Protein AF-A0A6J5G1E8-F1 (afdb_monomer)

Organism: NCBI:txid1200993

Structure (mmCIF, N/CA/C/O backbone):
data_AF-A0A6J5G1E8-F1
#
_entry.id   AF-A0A6J5G1E8-F1
#
loop_
_atom_site.group_PDB
_atom_site.id
_atom_site.type_symbol
_atom_site.label_atom_id
_atom_site.label_alt_id
_atom_site.label_comp_id
_atom_site.label_asym_id
_atom_site.label_entity_id
_atom_site.label_seq_id
_atom_site.pdbx_PDB_ins_code
_atom_site.Cartn_x
_atom_site.Cartn_y
_atom_site.Cartn_z
_atom_site.occupancy
_atom_site.B_iso_or_equiv
_atom_site.auth_seq_id
_atom_site.auth_comp_id
_atom_site.auth_asym_id
_atom_site.auth_atom_id
_atom_site.pdbx_PDB_model_num
ATOM 1 N N . MET A 1 1 ? -14.430 -0.542 -4.857 1.00 47.28 1 MET A N 1
ATOM 2 C CA . MET A 1 1 ? -14.141 -0.401 -6.311 1.00 47.28 1 MET A CA 1
ATOM 3 C C . MET A 1 1 ? -14.180 1.063 -6.777 1.00 47.28 1 MET A C 1
ATOM 5 O O . MET A 1 1 ? -14.531 1.316 -7.927 1.00 47.28 1 MET A O 1
ATOM 9 N N . SER A 1 2 ? -13.789 2.039 -5.952 1.00 54.34 2 SER A N 1
ATOM 10 C CA . SER A 1 2 ? -13.317 3.324 -6.484 1.00 54.34 2 SER A CA 1
ATOM 11 C C . SER A 1 2 ? -11.799 3.325 -6.346 1.00 54.34 2 SER A C 1
ATOM 13 O O . SER A 1 2 ? -11.255 3.185 -5.256 1.00 54.34 2 SER A O 1
ATOM 15 N N . VAL A 1 3 ? -11.111 3.337 -7.484 1.00 65.50 3 VAL A N 1
ATOM 16 C CA . VAL A 1 3 ? -9.655 3.467 -7.535 1.00 65.50 3 VAL A CA 1
ATOM 17 C C . VAL A 1 3 ? -9.369 4.957 -7.631 1.00 65.50 3 VAL A C 1
ATOM 19 O O . VAL A 1 3 ? -9.407 5.531 -8.719 1.00 65.50 3 VAL A O 1
ATOM 22 N N . ASP A 1 4 ? -9.128 5.591 -6.488 1.00 75.69 4 ASP A N 1
ATOM 23 C CA . ASP A 1 4 ? -9.004 7.044 -6.397 1.00 75.69 4 ASP A CA 1
ATOM 24 C C . ASP A 1 4 ? -7.532 7.449 -6.294 1.00 75.69 4 ASP A C 1
ATOM 26 O O . ASP A 1 4 ? -6.934 7.504 -5.219 1.00 75.69 4 ASP A O 1
ATOM 30 N N . LEU A 1 5 ? -6.926 7.773 -7.439 1.00 77.88 5 LEU A N 1
ATOM 31 C CA . LEU A 1 5 ? -5.505 8.134 -7.523 1.00 77.88 5 LEU A CA 1
ATOM 32 C C . LEU A 1 5 ? -5.130 9.373 -6.693 1.00 77.88 5 LEU A C 1
ATOM 34 O O . LEU A 1 5 ? -3.961 9.536 -6.350 1.00 77.88 5 LEU A O 1
ATOM 38 N N . SER A 1 6 ? -6.104 10.212 -6.325 1.00 80.19 6 SER A N 1
ATOM 39 C CA . SER A 1 6 ? -5.907 11.355 -5.425 1.00 80.19 6 SER A CA 1
ATOM 40 C C . SER A 1 6 ? -5.427 10.958 -4.027 1.00 80.19 6 SER A C 1
ATOM 42 O O . SER A 1 6 ? -4.925 11.802 -3.294 1.00 80.19 6 SER A O 1
ATOM 44 N N . LEU A 1 7 ? -5.580 9.689 -3.631 1.00 79.94 7 LEU A N 1
ATOM 45 C CA . LEU A 1 7 ? -5.092 9.180 -2.345 1.00 79.94 7 LEU A CA 1
ATOM 46 C C . LEU A 1 7 ? -3.561 9.089 -2.284 1.00 79.94 7 LEU A C 1
ATOM 48 O O . LEU A 1 7 ? -3.001 9.119 -1.195 1.00 79.94 7 LEU A O 1
ATOM 52 N N . ILE A 1 8 ? -2.879 9.024 -3.431 1.00 84.00 8 ILE A N 1
ATOM 53 C CA . ILE A 1 8 ? -1.412 8.893 -3.498 1.00 84.00 8 ILE A CA 1
ATOM 54 C C . ILE A 1 8 ? -0.704 10.210 -3.183 1.00 84.00 8 ILE A C 1
ATOM 56 O O . ILE A 1 8 ? 0.425 10.205 -2.703 1.00 84.00 8 ILE A O 1
ATOM 60 N N . GLU A 1 9 ? -1.368 11.335 -3.429 1.00 85.12 9 GLU A N 1
ATOM 61 C CA . GLU A 1 9 ? -0.828 12.667 -3.144 1.00 85.12 9 GLU A CA 1
ATOM 62 C C . GLU A 1 9 ? -1.040 13.087 -1.680 1.00 85.12 9 GLU A C 1
ATOM 64 O O . GLU A 1 9 ? -0.469 14.084 -1.237 1.00 85.12 9 GLU A O 1
ATOM 69 N N . ARG A 1 10 ? -1.852 12.342 -0.916 1.00 85.75 10 ARG A N 1
ATOM 70 C CA . ARG A 1 10 ? -2.141 12.647 0.491 1.00 85.75 10 ARG A CA 1
ATOM 71 C C . ARG A 1 10 ? -1.009 12.216 1.416 1.00 85.75 10 ARG A C 1
ATOM 73 O O . ARG A 1 10 ? -0.250 11.292 1.124 1.00 85.75 10 ARG A O 1
ATOM 80 N N . SER A 1 11 ? -0.917 12.869 2.574 1.00 88.00 11 SER A N 1
ATOM 81 C CA . SER A 1 11 ? 0.052 12.478 3.593 1.00 88.00 11 SER A CA 1
ATOM 82 C C . SER A 1 11 ? -0.372 11.187 4.301 1.00 88.00 11 SER A C 1
ATOM 84 O O . SER A 1 11 ? -1.554 10.841 4.368 1.00 88.00 11 SER A O 1
ATOM 86 N N . ALA A 1 12 ? 0.597 10.483 4.892 1.00 85.50 12 ALA A N 1
ATOM 87 C CA . ALA A 1 12 ? 0.317 9.281 5.676 1.00 85.50 12 ALA A CA 1
ATOM 88 C C . ALA A 1 12 ? -0.636 9.555 6.856 1.00 85.50 12 ALA A C 1
ATOM 90 O O . ALA A 1 12 ? -1.433 8.688 7.206 1.00 85.50 12 ALA A O 1
ATOM 91 N N . CYS A 1 13 ? -0.581 10.754 7.448 1.00 88.62 13 CYS A N 1
ATOM 92 C CA . CYS A 1 13 ? -1.485 11.151 8.527 1.00 88.62 13 CYS A CA 1
ATOM 93 C C . CYS A 1 13 ? -2.930 11.258 8.030 1.00 88.62 13 CYS A C 1
ATOM 95 O O . CYS A 1 13 ? -3.810 10.653 8.638 1.00 88.62 13 CYS A O 1
ATOM 97 N N . ASP A 1 14 ? -3.154 11.927 6.894 1.00 86.12 14 ASP A N 1
ATOM 98 C CA . ASP A 1 14 ? -4.499 12.103 6.327 1.00 86.12 14 ASP A CA 1
ATOM 99 C C . ASP A 1 14 ? -5.133 10.752 5.977 1.00 86.12 14 ASP A C 1
ATOM 101 O O . ASP A 1 14 ? -6.311 10.517 6.225 1.00 86.12 14 ASP A O 1
ATOM 105 N N . VAL A 1 15 ? -4.345 9.826 5.420 1.00 86.75 15 VAL A N 1
ATOM 106 C CA . VAL A 1 15 ? -4.825 8.477 5.082 1.00 86.75 15 VAL A CA 1
ATOM 107 C C . VAL A 1 15 ? -5.194 7.690 6.343 1.00 86.75 15 VAL A C 1
ATOM 109 O O . VAL A 1 15 ? -6.200 6.985 6.353 1.00 86.75 15 VAL A O 1
ATOM 112 N N . VAL A 1 16 ? -4.426 7.825 7.428 1.00 86.19 16 VAL A N 1
ATOM 113 C CA . VAL A 1 16 ? -4.754 7.190 8.715 1.00 86.19 16 VAL A CA 1
ATOM 114 C C . VAL A 1 16 ? -6.019 7.788 9.333 1.00 86.19 16 VAL A C 1
ATOM 116 O O . VAL A 1 16 ? -6.797 7.045 9.928 1.00 86.19 16 VAL A O 1
ATOM 119 N N . GLU A 1 17 ? -6.246 9.094 9.201 1.00 85.81 17 GLU A N 1
ATOM 120 C CA . GLU A 1 17 ? -7.490 9.732 9.645 1.00 85.81 17 GLU A CA 1
ATOM 121 C C . GLU A 1 17 ? -8.695 9.222 8.848 1.00 85.81 17 GLU A C 1
ATOM 123 O O . GLU A 1 17 ? -9.649 8.739 9.454 1.00 85.81 17 GLU A O 1
ATOM 128 N N . LEU A 1 18 ? -8.605 9.167 7.515 1.00 83.25 18 LEU A N 1
ATOM 129 C CA . LEU A 1 18 ? -9.659 8.602 6.660 1.00 83.25 18 LEU A CA 1
ATOM 130 C C . LEU A 1 18 ? -9.973 7.133 6.988 1.00 83.25 18 LEU A C 1
ATOM 132 O O . LEU A 1 18 ? -11.128 6.713 6.933 1.00 83.25 18 LEU A O 1
ATOM 136 N N . LEU A 1 19 ? -8.953 6.345 7.343 1.00 84.44 19 LEU A N 1
ATOM 137 C CA . LEU A 1 19 ? -9.120 4.957 7.781 1.00 84.44 19 LEU A CA 1
ATOM 138 C C . LEU A 1 19 ? -9.816 4.851 9.145 1.00 84.44 19 LEU A C 1
ATOM 140 O O . LEU A 1 19 ? -10.540 3.888 9.384 1.00 84.44 19 LEU A O 1
ATOM 144 N N . ARG A 1 20 ? -9.600 5.814 10.050 1.00 81.12 20 ARG A N 1
ATOM 145 C CA . ARG A 1 20 ? -10.299 5.878 11.347 1.00 81.12 20 ARG A CA 1
ATOM 146 C C . ARG A 1 20 ? -11.751 6.308 11.198 1.00 81.12 20 ARG A C 1
ATOM 148 O O . ARG A 1 20 ? -12.586 5.854 11.968 1.00 81.12 20 ARG A O 1
ATOM 155 N N . GLU A 1 21 ? -12.027 7.171 10.230 1.00 83.62 21 GLU A N 1
ATOM 156 C CA . GLU A 1 21 ? -13.374 7.626 9.879 1.00 83.62 21 GLU A CA 1
ATOM 157 C C . GLU A 1 21 ? -14.151 6.593 9.044 1.00 83.62 21 GLU A C 1
ATOM 159 O O . GLU A 1 21 ? -15.291 6.851 8.670 1.00 83.62 21 GLU A O 1
ATOM 164 N N . GLU A 1 22 ? -13.542 5.437 8.738 1.00 80.50 22 GLU A N 1
ATOM 165 C CA . GLU A 1 22 ? -14.097 4.379 7.877 1.00 80.50 22 GLU A CA 1
ATOM 166 C C . GLU A 1 22 ? -14.487 4.877 6.469 1.00 8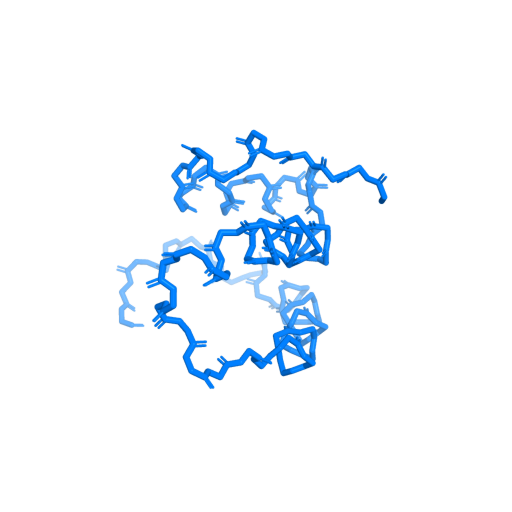0.50 22 GLU A C 1
ATOM 168 O O . GLU A 1 22 ? -15.219 4.212 5.736 1.00 80.50 22 GLU A O 1
ATOM 173 N N . ALA A 1 23 ? -13.957 6.032 6.055 1.00 81.31 23 ALA A N 1
ATOM 174 C CA . ALA A 1 23 ? -14.238 6.656 4.765 1.00 81.31 23 ALA A CA 1
ATOM 175 C C . ALA A 1 23 ? -13.569 5.918 3.592 1.00 81.31 23 ALA A C 1
ATOM 177 O O . ALA A 1 23 ? -13.999 6.053 2.447 1.00 81.31 23 ALA A O 1
ATOM 178 N N . VAL A 1 24 ? -12.514 5.144 3.868 1.00 83.19 24 VAL A N 1
ATOM 179 C CA . VAL A 1 24 ? -11.772 4.347 2.882 1.00 83.19 24 VAL A CA 1
ATOM 180 C C . VAL A 1 24 ? -11.456 2.960 3.437 1.00 83.19 24 VAL A C 1
ATOM 182 O O . VAL A 1 24 ? -11.141 2.809 4.617 1.00 83.19 24 VAL A O 1
ATOM 185 N N . SER A 1 25 ? -11.508 1.934 2.584 1.00 83.94 25 SER A N 1
ATOM 186 C CA . SER A 1 25 ? -11.095 0.578 2.958 1.00 83.94 25 SER A CA 1
ATOM 187 C C . SER A 1 25 ? -9.587 0.391 2.752 1.00 83.94 25 SER A C 1
ATOM 189 O O . SER A 1 25 ? -9.063 0.797 1.709 1.00 83.94 25 SER A O 1
ATOM 191 N N . PRO A 1 26 ? -8.875 -0.300 3.666 1.00 84.38 26 PRO A N 1
ATOM 192 C CA . PRO A 1 26 ? -7.484 -0.700 3.450 1.00 84.38 26 PRO A CA 1
ATOM 193 C C . PRO A 1 26 ? -7.255 -1.453 2.131 1.00 84.38 26 PRO A C 1
ATOM 195 O O . PRO A 1 26 ? -6.192 -1.322 1.530 1.00 84.38 26 PRO A O 1
ATOM 198 N N . HIS A 1 27 ? -8.244 -2.224 1.664 1.00 86.12 27 HIS A N 1
ATOM 199 C CA . HIS A 1 27 ? -8.145 -2.960 0.401 1.00 86.12 27 HIS A CA 1
ATOM 200 C C . HIS A 1 27 ? -8.188 -2.028 -0.811 1.00 86.12 27 HIS A C 1
ATOM 202 O O . HIS A 1 27 ? -7.339 -2.152 -1.689 1.00 86.12 27 HIS A O 1
ATOM 208 N N . ASP A 1 28 ? -9.093 -1.043 -0.820 1.00 84.44 28 ASP A N 1
ATOM 209 C CA . ASP A 1 28 ? -9.182 -0.073 -1.920 1.00 84.44 28 ASP A CA 1
ATOM 210 C C . ASP A 1 28 ? -7.884 0.769 -2.026 1.00 84.44 28 ASP A C 1
ATOM 212 O O . ASP A 1 28 ? -7.454 1.128 -3.127 1.00 84.44 28 ASP A O 1
ATOM 216 N N . LEU A 1 29 ? -7.195 1.031 -0.901 1.00 86.50 29 LEU A N 1
ATOM 217 C CA . LEU A 1 29 ? -5.872 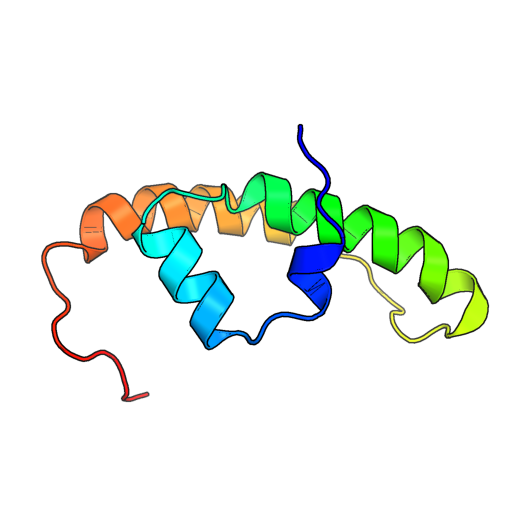1.679 -0.900 1.00 86.50 29 LEU A CA 1
ATOM 218 C C . LEU A 1 29 ? -4.799 0.817 -1.576 1.00 86.50 29 LEU A C 1
ATOM 220 O O . LEU A 1 29 ? -3.995 1.331 -2.359 1.00 86.50 29 LEU A O 1
ATOM 224 N N . LEU A 1 30 ? -4.777 -0.486 -1.283 1.00 88.69 30 LEU A N 1
ATOM 225 C CA . LEU A 1 30 ? -3.824 -1.419 -1.885 1.00 88.69 30 LEU A CA 1
ATOM 226 C C . LEU A 1 30 ? -4.059 -1.571 -3.390 1.00 88.69 30 LEU A C 1
ATOM 228 O O . LEU A 1 30 ? -3.095 -1.546 -4.155 1.00 88.69 30 LEU A O 1
ATOM 232 N N . ASP A 1 31 ? -5.319 -1.638 -3.818 1.00 87.81 31 ASP A N 1
ATOM 233 C CA . ASP A 1 31 ? -5.681 -1.711 -5.235 1.00 87.81 31 ASP A CA 1
ATOM 234 C C . ASP A 1 31 ? -5.259 -0.435 -5.982 1.00 87.81 31 ASP A C 1
ATOM 236 O O . ASP A 1 31 ? -4.685 -0.493 -7.074 1.00 87.81 31 ASP A O 1
ATOM 240 N N . THR A 1 32 ? -5.453 0.731 -5.357 1.00 88.88 32 THR A N 1
ATOM 241 C CA . THR A 1 32 ? -5.017 2.024 -5.906 1.00 88.88 32 THR A CA 1
ATOM 242 C C . THR A 1 32 ? -3.499 2.105 -6.059 1.00 88.88 32 THR A C 1
ATOM 244 O O . THR A 1 32 ? -2.998 2.569 -7.090 1.00 88.88 32 THR A O 1
ATOM 247 N N . LEU A 1 33 ? -2.750 1.601 -5.076 1.00 88.88 33 LEU A N 1
ATOM 248 C CA . LEU A 1 33 ? -1.295 1.496 -5.165 1.00 88.88 33 LEU A CA 1
ATOM 249 C C . LEU A 1 33 ? -0.863 0.524 -6.266 1.00 88.88 33 LEU A C 1
ATOM 251 O O . LEU A 1 33 ? 0.039 0.855 -7.033 1.00 88.88 33 LEU A O 1
ATOM 255 N N . ALA A 1 34 ? -1.511 -0.637 -6.393 1.00 88.69 34 ALA A N 1
ATOM 256 C CA . ALA A 1 34 ? -1.177 -1.634 -7.408 1.00 88.69 34 ALA A CA 1
ATOM 257 C C . ALA A 1 34 ? -1.294 -1.072 -8.835 1.00 88.69 34 ALA A C 1
ATOM 259 O O . ALA A 1 34 ? -0.394 -1.273 -9.654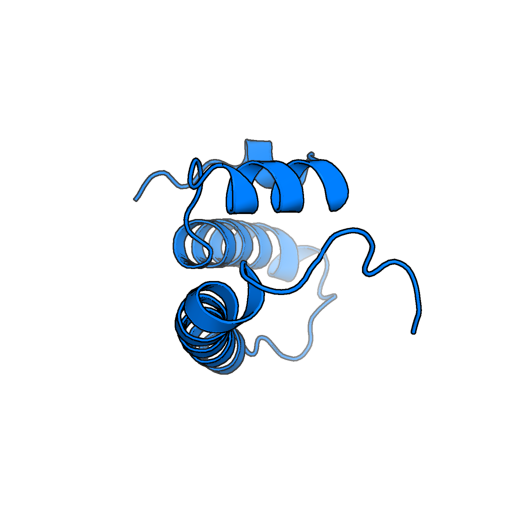 1.00 88.69 34 ALA A O 1
ATOM 260 N N . VAL A 1 35 ? -2.345 -0.294 -9.115 1.00 88.88 35 VAL A N 1
ATOM 261 C CA . VAL A 1 35 ? -2.532 0.373 -10.416 1.00 88.88 35 VAL A CA 1
ATOM 262 C C . VA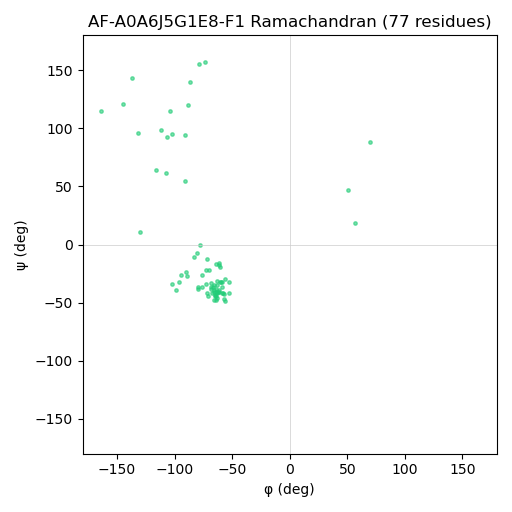L A 1 35 ? -1.395 1.350 -10.723 1.00 88.88 35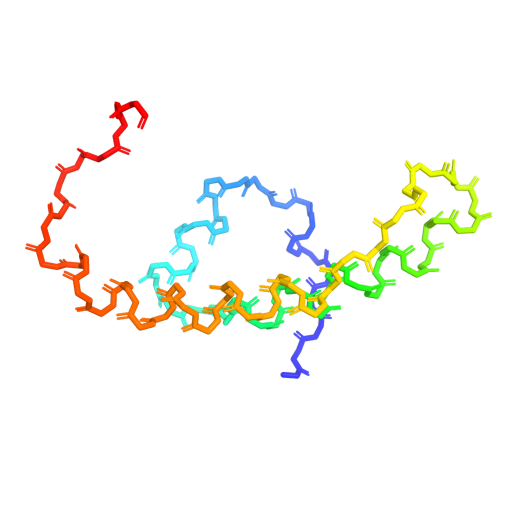 VAL A C 1
ATOM 264 O O . VAL A 1 35 ? -0.924 1.441 -11.859 1.00 88.88 35 VAL A O 1
ATOM 267 N N . GLN A 1 36 ? -0.921 2.077 -9.718 1.00 88.50 36 GLN A N 1
ATOM 268 C CA . GLN A 1 36 ? 0.111 3.095 -9.911 1.00 88.50 36 GLN A CA 1
ATOM 269 C C . GLN A 1 36 ? 1.506 2.510 -10.004 1.00 88.50 36 GLN A C 1
ATOM 271 O O . GLN A 1 36 ? 2.277 2.909 -10.876 1.00 88.50 36 GLN A O 1
ATOM 276 N N . VAL A 1 37 ? 1.788 1.491 -9.202 1.00 89.06 37 VAL A N 1
ATOM 277 C CA . VAL A 1 37 ? 2.992 0.674 -9.337 1.00 89.06 37 VAL A CA 1
ATOM 278 C C . VAL A 1 37 ? 3.058 0.079 -10.745 1.00 89.06 37 VAL A C 1
ATOM 280 O O . VAL A 1 37 ? 4.059 0.271 -11.424 1.00 89.06 37 VAL A O 1
ATOM 283 N N . ALA A 1 38 ? 1.978 -0.521 -11.259 1.00 87.31 38 ALA A N 1
ATOM 284 C CA . ALA A 1 38 ? 1.954 -1.071 -12.619 1.00 87.31 38 ALA A CA 1
ATOM 285 C C . ALA A 1 38 ? 2.218 -0.016 -13.714 1.00 87.31 38 ALA A C 1
ATOM 287 O O . ALA A 1 38 ? 2.828 -0.319 -14.741 1.00 87.31 38 ALA A O 1
ATOM 288 N N . ARG A 1 39 ? 1.792 1.236 -13.498 1.00 88.94 39 ARG A N 1
ATOM 289 C CA . ARG A 1 39 ? 2.015 2.354 -14.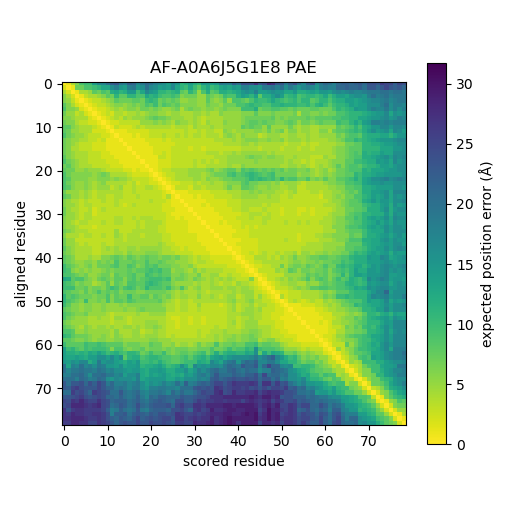428 1.00 88.94 39 ARG A CA 1
ATOM 290 C C . ARG A 1 39 ? 3.447 2.900 -14.377 1.00 88.94 39 ARG A C 1
ATOM 292 O O . ARG A 1 39 ? 3.966 3.335 -15.407 1.00 88.94 39 ARG A O 1
ATOM 299 N N . ILE A 1 40 ? 4.056 2.942 -13.193 1.00 88.81 40 ILE A N 1
ATOM 300 C CA . ILE A 1 40 ? 5.313 3.662 -12.935 1.00 88.81 40 ILE A CA 1
ATOM 301 C C . ILE A 1 40 ? 6.528 2.727 -12.953 1.00 88.81 40 ILE A C 1
ATOM 303 O O . ILE A 1 40 ? 7.559 3.087 -13.528 1.00 88.81 40 ILE A O 1
ATOM 307 N N . GLU A 1 41 ? 6.409 1.515 -12.408 1.00 90.19 41 GLU A N 1
ATOM 308 C CA . GLU A 1 41 ? 7.500 0.536 -12.339 1.00 90.19 41 GLU A CA 1
ATOM 309 C C . GLU A 1 41 ? 8.197 0.232 -13.667 1.00 90.19 41 GLU A C 1
ATOM 311 O O . GLU A 1 41 ? 9.427 0.221 -13.660 1.00 90.19 41 GLU A O 1
ATOM 316 N N . PRO A 1 42 ? 7.523 0.080 -14.827 1.00 85.69 42 PRO A N 1
ATOM 317 C CA . PRO A 1 42 ? 8.243 -0.190 -16.073 1.00 85.69 42 PRO A CA 1
ATOM 318 C C . PRO A 1 42 ? 9.177 0.955 -16.500 1.00 85.69 42 PRO A C 1
ATOM 320 O O . PRO A 1 42 ? 10.046 0.750 -17.343 1.00 85.69 42 PRO A O 1
ATOM 323 N N . ARG A 1 43 ? 9.002 2.166 -15.949 1.00 89.31 43 ARG A N 1
ATOM 324 C CA . ARG A 1 43 ? 9.822 3.345 -16.271 1.00 89.31 43 ARG A CA 1
ATOM 325 C C . ARG A 1 43 ? 10.859 3.661 -15.200 1.00 89.31 43 ARG A C 1
ATOM 327 O O . ARG A 1 43 ? 11.922 4.165 -15.543 1.00 89.31 43 ARG A O 1
ATOM 334 N N . VAL A 1 44 ? 10.537 3.420 -13.929 1.00 90.56 44 VAL A N 1
ATOM 335 C CA . VAL A 1 44 ? 11.407 3.768 -12.793 1.00 90.56 44 VAL A CA 1
ATOM 336 C C . VAL A 1 44 ? 12.247 2.575 -12.339 1.00 90.56 44 VAL A C 1
ATOM 338 O O . VAL A 1 44 ? 13.389 2.773 -11.934 1.00 90.56 44 VAL A O 1
ATOM 341 N N . ASN A 1 45 ? 11.716 1.352 -12.457 1.00 86.00 45 ASN A N 1
ATOM 342 C CA . ASN A 1 45 ? 12.364 0.108 -12.040 1.00 86.00 45 ASN A CA 1
ATOM 343 C C . ASN A 1 45 ? 12.896 0.184 -10.594 1.00 86.00 45 ASN A C 1
ATOM 345 O O . ASN A 1 45 ? 14.054 -0.138 -10.324 1.00 86.00 45 ASN A O 1
ATOM 349 N N . ALA A 1 46 ? 12.067 0.688 -9.675 1.00 88.06 46 ALA A N 1
ATOM 350 C CA . ALA A 1 46 ? 12.447 0.888 -8.278 1.00 88.06 46 ALA A CA 1
ATOM 351 C C . ALA A 1 46 ? 12.171 -0.348 -7.414 1.00 88.06 46 ALA A C 1
ATOM 353 O O . ALA A 1 46 ? 12.842 -0.543 -6.398 1.00 88.06 46 ALA A O 1
ATOM 354 N N . LEU A 1 47 ? 11.192 -1.177 -7.787 1.00 84.25 47 LEU A N 1
ATOM 355 C CA . LEU A 1 47 ? 10.708 -2.282 -6.971 1.00 84.25 47 LEU A CA 1
ATOM 356 C C . LEU A 1 47 ? 11.073 -3.633 -7.605 1.00 84.25 47 LEU A C 1
ATOM 358 O O . LEU A 1 47 ? 10.344 -4.147 -8.451 1.00 84.25 47 LEU A O 1
ATOM 362 N N . PRO A 1 48 ? 12.153 -4.291 -7.143 1.00 82.81 48 PRO A N 1
ATOM 363 C CA . PRO A 1 48 ? 12.504 -5.634 -7.607 1.00 82.81 48 PRO A CA 1
ATOM 364 C C . PRO A 1 48 ? 11.557 -6.727 -7.082 1.00 82.81 48 PRO A C 1
ATOM 366 O O . PRO A 1 48 ? 11.614 -7.866 -7.543 1.00 82.81 48 PRO A O 1
ATOM 369 N N . THR A 1 49 ? 10.703 -6.443 -6.090 1.00 85.38 49 THR A N 1
ATOM 370 C CA . THR A 1 49 ? 9.755 -7.426 -5.540 1.00 85.38 49 THR A CA 1
ATOM 371 C C . THR A 1 49 ? 8.437 -6.771 -5.136 1.00 85.38 49 THR A C 1
ATOM 373 O O . THR A 1 49 ? 8.404 -5.913 -4.257 1.00 85.38 49 THR A O 1
ATOM 376 N N . LEU A 1 50 ? 7.335 -7.235 -5.733 1.00 82.38 50 LEU A N 1
ATOM 377 C CA . LEU A 1 50 ? 5.978 -6.739 -5.494 1.00 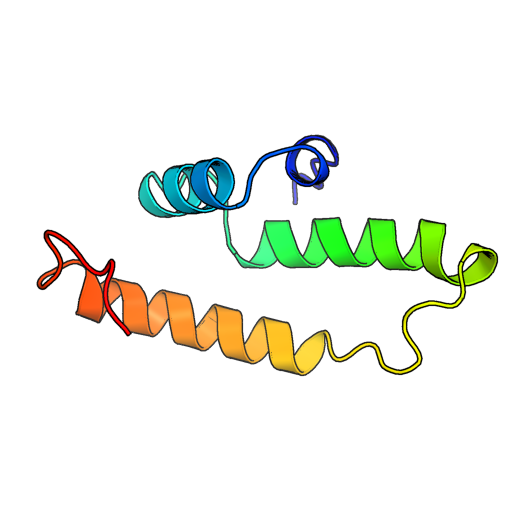82.38 50 LEU A CA 1
ATOM 378 C C . LEU A 1 50 ? 5.177 -7.762 -4.674 1.00 82.38 50 LEU A C 1
ATOM 380 O O . LEU A 1 50 ? 4.595 -8.699 -5.208 1.00 82.38 50 LEU A O 1
ATOM 384 N N . CYS A 1 51 ? 5.185 -7.617 -3.348 1.00 86.31 51 CYS A N 1
ATOM 385 C CA . CYS A 1 51 ? 4.538 -8.552 -2.416 1.00 86.31 51 CYS A CA 1
ATOM 386 C C . CYS A 1 51 ? 3.079 -8.165 -2.083 1.00 86.31 51 CYS A C 1
ATOM 388 O O . CYS A 1 51 ? 2.742 -8.034 -0.904 1.00 86.31 51 CYS A O 1
ATOM 390 N N . PHE A 1 52 ? 2.208 -7.982 -3.081 1.00 86.44 52 PHE A N 1
ATOM 391 C CA . PHE A 1 52 ? 0.822 -7.544 -2.834 1.00 86.44 52 PHE A CA 1
ATOM 392 C C . PHE A 1 52 ? -0.004 -8.553 -2.029 1.00 86.44 52 PHE A C 1
ATOM 394 O O . PHE A 1 52 ? -0.723 -8.155 -1.119 1.00 86.44 52 PHE A O 1
ATOM 401 N N . GLU A 1 53 ? 0.162 -9.858 -2.257 1.00 85.50 53 GLU A N 1
ATOM 402 C CA . GLU A 1 53 ? -0.564 -10.882 -1.485 1.00 85.50 53 GLU A CA 1
ATOM 403 C C . GLU A 1 53 ? -0.299 -10.784 0.023 1.00 85.50 53 GLU A C 1
ATOM 405 O O . GLU A 1 53 ? -1.216 -10.851 0.841 1.00 85.50 53 GLU A O 1
ATOM 410 N N . ARG A 1 54 ? 0.962 -10.547 0.408 1.00 87.88 54 ARG A N 1
ATOM 411 C CA . ARG A 1 54 ? 1.333 -10.344 1.815 1.00 87.88 54 ARG A CA 1
ATOM 412 C C . ARG A 1 54 ? 0.725 -9.064 2.383 1.00 87.88 54 ARG A C 1
ATOM 414 O O . ARG A 1 54 ? 0.390 -9.034 3.565 1.00 87.88 54 ARG A O 1
ATOM 421 N N . ALA A 1 55 ? 0.601 -8.022 1.563 1.00 87.75 55 ALA A N 1
ATOM 422 C CA . ALA A 1 55 ? -0.033 -6.775 1.965 1.00 87.75 55 ALA A CA 1
ATOM 423 C C . ALA A 1 55 ? -1.539 -6.965 2.202 1.00 87.75 55 ALA A C 1
ATOM 425 O O . ALA A 1 55 ? -2.042 -6.507 3.225 1.00 87.75 55 ALA A O 1
ATOM 426 N N . HIS A 1 56 ? -2.232 -7.717 1.339 1.00 86.62 56 HIS A N 1
ATOM 427 C CA . HIS A 1 56 ? -3.645 -8.055 1.536 1.00 86.62 56 HIS A CA 1
ATOM 428 C C . HIS A 1 56 ? -3.867 -8.891 2.803 1.00 86.62 56 HIS A C 1
ATOM 430 O O . HIS A 1 56 ? -4.694 -8.520 3.629 1.00 86.62 56 HIS A O 1
ATOM 436 N N . ALA A 1 57 ? -3.051 -9.924 3.042 1.00 86.19 57 ALA A N 1
ATOM 437 C CA . ALA A 1 57 ? -3.136 -10.709 4.279 1.00 86.19 57 ALA A CA 1
ATOM 438 C C . ALA A 1 57 ? -2.890 -9.857 5.542 1.00 86.19 57 ALA A C 1
ATOM 440 O O . ALA A 1 57 ? -3.447 -10.114 6.613 1.00 86.19 57 ALA A O 1
ATOM 441 N N . HIS A 1 58 ? -2.045 -8.825 5.438 1.00 85.31 58 HIS A N 1
ATOM 442 C CA . HIS A 1 58 ? -1.851 -7.873 6.525 1.00 85.31 58 HIS A CA 1
ATOM 443 C C . HIS A 1 58 ? -3.062 -6.952 6.702 1.00 85.31 58 HIS A C 1
ATOM 445 O O . HIS A 1 58 ? -3.465 -6.730 7.842 1.00 85.31 58 HIS A O 1
ATOM 451 N N . ALA A 1 59 ? -3.665 -6.468 5.612 1.00 85.69 59 ALA A N 1
ATOM 452 C CA . ALA A 1 59 ? -4.888 -5.670 5.646 1.00 85.69 59 ALA A CA 1
ATOM 453 C C . ALA A 1 59 ? -6.026 -6.424 6.358 1.00 85.69 59 ALA A C 1
ATOM 455 O O . ALA A 1 59 ? -6.607 -5.891 7.308 1.00 85.69 59 ALA A O 1
ATOM 456 N N . ASP A 1 60 ? -6.230 -7.699 6.018 1.00 82.50 60 ASP A N 1
ATOM 457 C CA . ASP A 1 60 ? -7.194 -8.586 6.686 1.00 82.50 60 ASP A CA 1
ATOM 458 C C . ASP A 1 60 ? -6.917 -8.706 8.193 1.00 82.50 60 ASP A C 1
ATOM 460 O O . ASP A 1 60 ? -7.815 -8.652 9.032 1.00 82.50 60 ASP A O 1
ATOM 464 N N . CYS A 1 61 ? -5.644 -8.835 8.576 1.00 78.25 61 CYS A N 1
ATOM 465 C CA . CYS A 1 61 ? -5.263 -8.897 9.984 1.00 78.25 61 CYS A CA 1
ATOM 466 C C . CYS A 1 61 ? -5.494 -7.555 10.695 1.00 78.25 61 CYS A C 1
ATOM 468 O O . CYS A 1 61 ? -5.926 -7.540 11.849 1.00 78.25 61 CYS A O 1
ATOM 470 N N . THR A 1 62 ? -5.230 -6.423 10.031 1.00 72.19 62 THR A N 1
ATOM 471 C CA . THR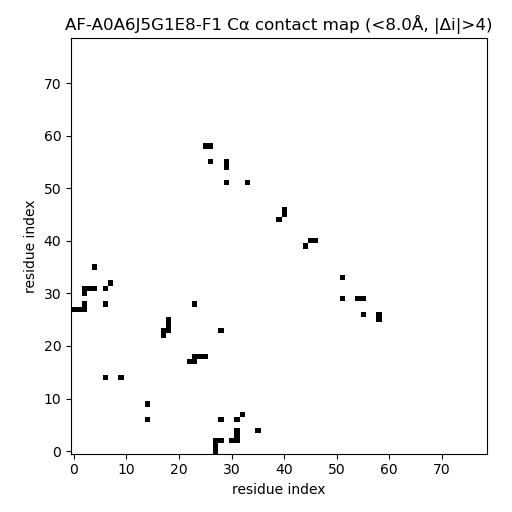 A 1 62 ? -5.408 -5.087 10.616 1.00 72.19 62 THR A CA 1
ATOM 472 C C . THR A 1 62 ? -6.863 -4.731 10.863 1.00 72.19 62 THR A C 1
ATOM 474 O O . THR A 1 62 ? -7.133 -4.152 11.907 1.00 72.19 62 THR A O 1
ATOM 477 N N . THR A 1 63 ? -7.808 -5.122 10.006 1.00 64.25 63 THR A N 1
ATOM 478 C CA . THR A 1 63 ? -9.242 -4.893 10.264 1.00 64.25 63 THR A CA 1
ATOM 479 C C . THR A 1 63 ? -9.692 -5.666 11.509 1.00 64.25 63 THR A C 1
ATOM 481 O O . THR A 1 63 ? -10.279 -5.092 12.430 1.00 64.25 63 THR A O 1
ATOM 484 N N . VAL A 1 64 ? -9.277 -6.935 11.625 1.00 58.47 64 VAL A N 1
ATOM 485 C CA . VAL A 1 64 ? -9.525 -7.787 12.802 1.00 58.47 64 VAL A CA 1
ATOM 486 C C . VAL A 1 64 ? -8.842 -7.237 14.067 1.00 58.47 64 VAL A C 1
ATOM 488 O O . VAL A 1 64 ? -9.385 -7.346 15.172 1.00 58.47 64 VAL A O 1
ATOM 491 N N . ARG A 1 65 ? -7.657 -6.619 13.942 1.00 55.53 65 ARG A N 1
ATOM 492 C CA . ARG A 1 65 ? -6.916 -6.006 15.063 1.00 55.53 65 ARG A CA 1
ATOM 493 C C . ARG A 1 65 ? -7.443 -4.633 15.461 1.00 55.53 65 ARG A C 1
ATOM 495 O O . ARG A 1 65 ? -7.444 -4.339 16.653 1.00 55.53 65 ARG A O 1
ATOM 502 N N . CYS A 1 66 ? -7.883 -3.808 14.516 1.00 52.22 66 CYS A N 1
ATOM 503 C CA . CYS A 1 66 ? -8.454 -2.484 14.767 1.00 52.22 66 CYS A CA 1
ATOM 504 C C . CYS A 1 66 ? -9.732 -2.592 15.597 1.00 52.22 66 CYS A C 1
ATOM 506 O O . CYS A 1 66 ? -9.846 -1.886 16.596 1.00 52.22 66 CYS A O 1
ATOM 508 N N . ALA A 1 67 ? -10.592 -3.578 15.316 1.00 52.31 67 ALA A N 1
ATOM 509 C CA . ALA A 1 67 ? -11.750 -3.884 16.161 1.00 52.31 67 ALA A CA 1
ATOM 510 C C . ALA A 1 67 ? -11.372 -4.170 17.632 1.00 52.31 67 ALA A C 1
ATOM 512 O O . ALA A 1 67 ? -12.136 -3.870 18.545 1.00 52.31 67 ALA A O 1
ATOM 513 N N . ARG A 1 68 ? -10.168 -4.709 17.887 1.00 46.28 68 ARG A N 1
ATOM 514 C CA . ARG A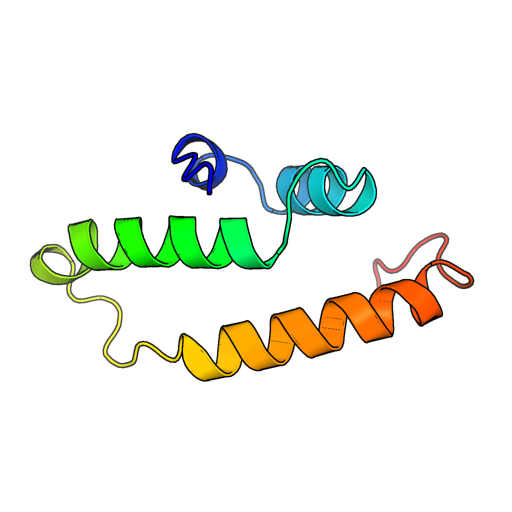 1 68 ? -9.639 -4.951 19.244 1.00 46.28 68 ARG A CA 1
ATOM 515 C C . ARG A 1 68 ? -8.836 -3.773 19.814 1.00 46.28 68 ARG A C 1
ATOM 517 O O . ARG A 1 68 ? -8.700 -3.678 21.030 1.00 46.28 68 ARG A O 1
ATOM 524 N N . ARG A 1 69 ? -8.280 -2.893 18.971 1.00 47.78 69 ARG A N 1
ATOM 525 C CA . ARG A 1 69 ? -7.381 -1.790 19.371 1.00 47.78 69 ARG A CA 1
ATOM 526 C C . ARG A 1 69 ? -8.104 -0.459 19.590 1.00 47.78 69 ARG A C 1
ATOM 528 O O . ARG A 1 69 ? -7.627 0.325 20.407 1.00 47.78 69 ARG A O 1
ATOM 535 N N . SER A 1 70 ? -9.253 -0.224 18.949 1.00 44.28 70 SER A N 1
ATOM 536 C CA . SER A 1 70 ? -10.047 1.008 19.125 1.00 44.28 70 SER A CA 1
ATOM 537 C C . SER A 1 70 ? -10.553 1.226 20.559 1.00 44.28 70 SER A C 1
ATOM 539 O O . SER A 1 70 ? -10.875 2.350 20.921 1.00 44.28 70 SER A O 1
ATOM 541 N N . ALA A 1 71 ? -10.540 0.199 21.417 1.00 47.12 71 ALA A N 1
ATOM 542 C CA . ALA A 1 71 ? -10.838 0.342 22.844 1.00 47.12 71 ALA A CA 1
ATOM 543 C C . ALA A 1 71 ? -9.654 0.859 23.699 1.00 47.12 71 ALA A C 1
ATOM 545 O O . ALA A 1 71 ? -9.845 1.119 24.884 1.00 47.12 71 ALA A O 1
ATOM 546 N N . HIS A 1 72 ? -8.433 0.989 23.153 1.00 45.41 72 HIS A N 1
ATOM 547 C CA . HIS A 1 72 ? -7.220 1.187 23.966 1.00 45.41 72 HIS A CA 1
ATOM 548 C C . HIS A 1 72 ? -6.295 2.352 23.560 1.00 45.41 72 HIS A C 1
ATOM 550 O O . HIS A 1 72 ? -5.189 2.429 24.084 1.00 45.41 72 HIS A O 1
ATOM 556 N N . VAL A 1 73 ? -6.655 3.282 22.665 1.00 46.12 73 VAL A N 1
ATOM 557 C CA . VAL A 1 73 ? -5.665 4.314 22.275 1.00 46.12 73 VAL A CA 1
ATOM 558 C C . VAL A 1 73 ? -6.192 5.748 22.293 1.00 46.12 73 VAL A C 1
ATOM 560 O O . VAL A 1 73 ? -6.655 6.244 21.269 1.00 46.12 73 VAL A O 1
ATOM 563 N N . PRO A 1 74 ? -5.958 6.487 23.392 1.00 45.50 74 PRO A N 1
ATOM 564 C CA . PRO A 1 74 ? -5.477 7.852 23.323 1.00 45.50 74 PRO A CA 1
ATOM 565 C C . PRO A 1 74 ? -3.935 7.809 23.293 1.00 45.50 74 PRO A C 1
ATOM 567 O O . PRO A 1 74 ? -3.302 7.314 24.219 1.00 45.50 74 PRO A O 1
ATOM 570 N N . ASN A 1 75 ? -3.316 8.333 22.234 1.00 49.59 75 ASN A N 1
ATOM 571 C CA . ASN A 1 75 ? -1.858 8.482 22.087 1.00 49.59 75 ASN A CA 1
ATOM 572 C C . ASN A 1 75 ? -1.036 7.180 21.913 1.00 49.59 75 ASN A C 1
ATOM 574 O O . ASN A 1 75 ? -0.470 6.629 22.850 1.00 49.59 75 ASN A O 1
ATOM 578 N N . CYS A 1 76 ? -0.864 6.731 20.665 1.00 42.62 76 CYS A N 1
ATOM 579 C CA . CYS A 1 76 ? 0.210 5.798 20.295 1.00 42.62 76 CYS A CA 1
ATOM 580 C C . CYS A 1 76 ? 1.152 6.504 19.312 1.00 42.62 76 CYS A C 1
ATOM 582 O O . CYS A 1 76 ? 1.249 6.150 18.142 1.00 42.62 76 CYS A O 1
ATOM 584 N N . SER A 1 77 ? 1.801 7.558 19.809 1.00 44.88 77 SER A N 1
ATOM 585 C CA . SER A 1 77 ? 3.033 8.124 19.264 1.00 44.88 77 SER A CA 1
ATOM 586 C C . SER A 1 77 ? 4.179 7.776 20.214 1.00 44.88 77 SER A C 1
ATOM 588 O O . SER A 1 77 ? 4.783 8.637 20.840 1.00 44.88 77 SER A O 1
ATOM 590 N N . THR A 1 78 ? 4.464 6.490 20.414 1.00 41.25 78 THR A N 1
ATOM 591 C CA . THR A 1 78 ? 5.763 6.088 20.971 1.00 41.25 78 THR A CA 1
ATOM 592 C C . THR A 1 78 ? 6.020 4.601 20.749 1.00 41.25 78 THR A C 1
ATOM 594 O O . THR A 1 78 ? 5.377 3.755 21.366 1.00 41.25 78 THR A O 1
ATOM 597 N N . ARG A 1 79 ? 7.055 4.369 19.933 1.00 34.91 79 ARG A N 1
ATOM 598 C CA . ARG A 1 79 ? 7.830 3.145 19.693 1.00 34.91 79 ARG A CA 1
ATOM 599 C C . ARG A 1 79 ? 7.372 2.200 18.586 1.00 34.91 79 ARG A C 1
ATOM 601 O O . ARG A 1 79 ? 6.286 1.598 18.698 1.00 34.91 79 ARG A O 1
#

Radius of gyration: 14.41 Å; Cα contacts (8 Å, |Δi|>4): 30; chains: 1; bounding box: 27×24×40 Å

Sequence (79 aa):
MSVDLSLIERSACDVVELLREEAVSPHDLLDTLAVQVARIEPRVNALPTLCFERAHAHADCTTVRCARRSAHVPNCSTR

Nearest PDB structures (foldseek):
  6c62-assembly1_A  TM=8.962E-01  e=1.878E-01  Pseudomonas sp. ADP

Secondary structure (DSSP, 8-state):
----GGGTTS-HHHHHHHHHTTSS-HHHHHHHHHHHHHHHHHHH---S---HHHHHHHHHHHHHHHHHHTTS-S-----

Foldseek 3Di:
DDLDLVVVVDDPVVVVVCVVVVVDQLVSVLVNVVVVCVVPCVPPVPDPDDPSVVSVVVSVVVVVVCVVCVVPDDDPPDD

Mean predicted aligned error: 8.91 Å

Solvent-accessible surface area (backbone atoms only — not comparable to full-atom values): 5059 Å² total; per-residue (Å²): 138,69,72,56,71,72,62,73,78,50,54,74,64,58,54,52,49,37,47,72,68,64,75,47,55,71,64,44,54,52,53,34,46,51,58,48,47,69,69,44,38,89,78,68,69,79,71,95,69,85,64,58,70,62,49,52,58,46,43,58,49,46,58,65,44,45,77,68,44,74,82,72,68,85,81,86,88,77,134

pLDDT: mean 76.12, std 16.35, range [34.91, 90.56]

InterPro domains:
  IPR036928 Amidase signature (AS) superfamily [SSF75304] (6-68)